Protein AF-A0A4Q3WA77-F1 (afdb_monomer)

Secondary structure (DSSP, 8-state):
-HHHHHHHHHHHHHHHHS---------HHHHHTT-S-TTSHHHHTTS-HHHHHHHHHHHHH-HHHHHHHHHHHHHHHHHHHHHHHHHHHHHHHHHHHHHHHHHHHHHHHHHHT-

Mean predicted aligned error: 8.1 Å

Radius of gyration: 23.55 Å; Cα contacts (8 Å, |Δi|>4): 69; chains: 1; bounding box: 51×20×65 Å

Sequence (114 aa):
LLLIVCVVTMVCSILATRPALPPGLFTQQEIDEKKVNLLFFGNFYRMSYDEYNKGMKEMMNDRDFLYGSLTRDVYSQGVVLGRKYRLLRLGYNVFMYGIVVSVLAFMIAAIFFK

Foldseek 3Di:
DLVVLVVVLVVLLCVLPPDDQDPQDDDVVCLVVLNDQLVDCSPPVPPDPVVSVVSVVVCVVPPVSVVVSVVVRVVVVVVSVVVSVVSNVVSVVSNVVVVVVVVVVVVVCVVVVD

Solvent-accessible surface area (backbone atoms only — not comparable to full-atom values): 6378 Å² total; per-residue (Å²): 104,52,69,58,32,53,52,54,27,49,52,32,46,52,65,39,65,57,80,85,76,68,87,45,78,81,55,73,69,43,49,76,68,68,74,55,47,80,86,36,64,57,60,43,79,78,56,55,69,69,61,49,53,51,52,48,54,54,34,70,73,33,64,69,58,39,55,52,36,51,52,52,43,55,51,53,52,50,56,56,48,53,53,32,52,54,38,41,51,50,22,51,51,51,36,56,54,34,49,54,52,32,53,52,52,50,53,52,48,59,64,71,74,98

pLDDT: mean 81.62, std 11.83, range [51.34, 94.75]

Structure (mmCIF, N/CA/C/O backbone):
data_AF-A0A4Q3WA77-F1
#
_entry.id   AF-A0A4Q3WA77-F1
#
loop_
_atom_site.group_PDB
_atom_site.id
_atom_site.type_symbol
_atom_site.label_atom_id
_atom_site.label_alt_id
_atom_site.label_comp_id
_atom_site.label_asym_id
_atom_site.label_entity_id
_atom_site.label_seq_id
_atom_site.pdbx_PDB_ins_code
_atom_site.Cartn_x
_atom_site.Cartn_y
_atom_site.Cartn_z
_atom_site.occupancy
_atom_site.B_iso_or_equiv
_atom_site.auth_seq_id
_atom_site.auth_comp_id
_atom_site.auth_asym_id
_atom_site.auth_atom_id
_atom_site.pdbx_PDB_model_num
ATOM 1 N N . LEU A 1 1 ? 18.458 -4.914 -22.121 1.00 80.94 1 LEU A N 1
ATOM 2 C CA . LEU A 1 1 ? 17.076 -4.381 -22.214 1.00 80.94 1 LEU A CA 1
ATOM 3 C C . LEU A 1 1 ? 16.117 -5.177 -21.329 1.00 80.94 1 LEU A C 1
ATOM 5 O O . LEU A 1 1 ? 15.626 -4.620 -20.359 1.00 80.94 1 LEU A O 1
ATOM 9 N N . LEU A 1 2 ? 15.973 -6.488 -21.554 1.00 85.50 2 LEU A N 1
ATOM 10 C CA . LEU A 1 2 ? 15.087 -7.356 -20.763 1.00 85.50 2 LEU A CA 1
ATOM 11 C C . LEU A 1 2 ? 15.377 -7.343 -19.251 1.00 85.50 2 LEU A C 1
ATOM 13 O O . LEU A 1 2 ? 14.458 -7.170 -18.461 1.00 85.50 2 LEU A O 1
ATOM 17 N N . LEU A 1 3 ? 16.648 -7.436 -18.838 1.00 88.31 3 LEU A N 1
ATOM 18 C CA . LEU A 1 3 ? 17.011 -7.375 -17.412 1.00 88.31 3 LEU A CA 1
ATOM 19 C C . LEU A 1 3 ? 16.571 -6.064 -16.740 1.00 88.31 3 LEU A C 1
ATOM 21 O O . LEU A 1 3 ? 16.087 -6.090 -15.614 1.00 88.31 3 LEU A O 1
ATOM 25 N N . ILE A 1 4 ? 16.683 -4.931 -17.441 1.00 88.56 4 ILE A N 1
ATOM 26 C CA . ILE A 1 4 ? 16.261 -3.620 -16.922 1.00 88.56 4 ILE A CA 1
ATOM 27 C C . ILE A 1 4 ? 14.741 -3.603 -16.731 1.00 88.56 4 ILE A C 1
ATOM 29 O O . ILE A 1 4 ? 14.265 -3.191 -15.677 1.00 88.56 4 ILE A O 1
ATOM 33 N N . VAL A 1 5 ? 13.986 -4.108 -17.713 1.00 87.31 5 VAL A N 1
ATOM 34 C CA . VAL A 1 5 ? 12.522 -4.236 -17.625 1.00 87.31 5 VAL A CA 1
ATOM 35 C C . VAL A 1 5 ? 12.129 -5.087 -16.418 1.00 87.31 5 VAL A C 1
ATOM 37 O O . VAL A 1 5 ? 11.309 -4.653 -15.614 1.00 87.31 5 VAL A O 1
ATOM 40 N N . CYS A 1 6 ? 12.760 -6.249 -16.234 1.00 89.38 6 CYS A N 1
ATOM 41 C CA . CYS A 1 6 ? 12.483 -7.129 -15.100 1.00 89.38 6 CYS A CA 1
ATOM 42 C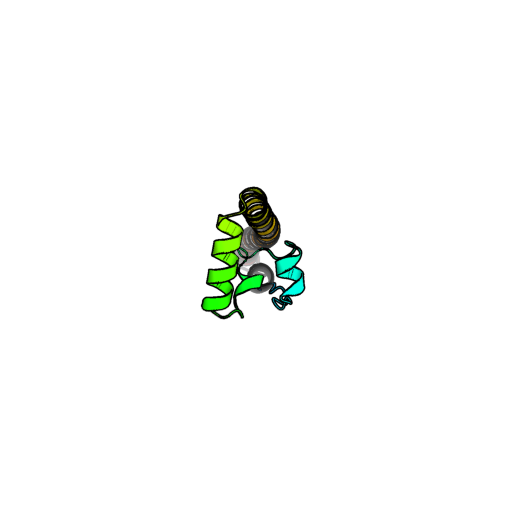 C . CYS A 1 6 ? 12.756 -6.452 -13.749 1.00 89.38 6 CYS A C 1
ATOM 44 O O . CYS A 1 6 ? 11.935 -6.567 -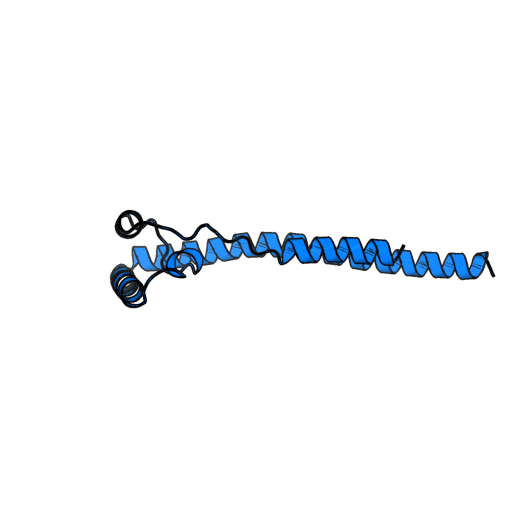12.841 1.00 89.38 6 CYS A O 1
ATOM 46 N N . VAL A 1 7 ? 13.868 -5.719 -13.614 1.00 90.88 7 VAL A N 1
ATOM 47 C CA . VAL A 1 7 ? 14.200 -4.994 -12.374 1.00 90.88 7 VAL A CA 1
ATOM 48 C C . VAL A 1 7 ? 13.163 -3.909 -12.081 1.00 90.88 7 VAL A C 1
ATOM 50 O O . VAL A 1 7 ? 12.664 -3.835 -10.960 1.00 90.88 7 VAL A O 1
ATOM 53 N N . VAL A 1 8 ? 12.776 -3.107 -13.077 1.00 87.50 8 VAL A N 1
ATOM 54 C CA . VAL A 1 8 ? 11.762 -2.055 -12.893 1.00 87.50 8 VAL A CA 1
ATOM 55 C C . VAL A 1 8 ? 10.409 -2.659 -12.504 1.00 87.50 8 VAL A C 1
ATOM 57 O O . VAL A 1 8 ? 9.779 -2.200 -11.550 1.00 87.50 8 VAL A O 1
ATOM 60 N N . THR A 1 9 ? 9.977 -3.727 -13.179 1.00 88.69 9 THR A N 1
ATOM 61 C CA . THR A 1 9 ? 8.741 -4.443 -12.836 1.00 88.69 9 THR A CA 1
ATOM 62 C C . THR A 1 9 ? 8.790 -5.007 -11.417 1.00 88.69 9 THR A C 1
ATOM 64 O O . THR A 1 9 ? 7.815 -4.876 -10.674 1.00 88.69 9 THR A O 1
ATOM 67 N N . MET A 1 10 ? 9.921 -5.588 -11.011 1.00 89.38 10 MET A N 1
ATOM 68 C CA . MET A 1 10 ? 10.105 -6.124 -9.663 1.00 89.38 10 MET A CA 1
ATOM 69 C C . MET A 1 10 ? 9.997 -5.020 -8.604 1.00 89.38 10 MET A C 1
ATOM 71 O O . MET A 1 10 ? 9.290 -5.201 -7.615 1.00 89.38 10 MET A O 1
ATOM 75 N N . VAL A 1 11 ? 10.600 -3.849 -8.836 1.00 87.19 11 VAL A N 1
ATOM 76 C CA . VAL A 1 11 ? 10.473 -2.685 -7.941 1.00 87.19 11 VAL A CA 1
ATOM 77 C C . VAL A 1 11 ? 9.014 -2.234 -7.824 1.00 87.19 11 VAL A C 1
ATOM 79 O O . VAL A 1 11 ? 8.523 -2.051 -6.709 1.00 87.19 11 VAL A O 1
ATOM 82 N N . CYS A 1 12 ? 8.282 -2.112 -8.938 1.00 81.88 12 CYS A N 1
ATOM 83 C CA . CYS A 1 12 ? 6.852 -1.784 -8.904 1.00 81.88 12 CYS A CA 1
ATOM 84 C C . CYS A 1 12 ? 6.037 -2.824 -8.118 1.00 81.88 12 CYS A C 1
ATOM 86 O O . CYS A 1 12 ? 5.155 -2.450 -7.344 1.00 81.88 12 CYS A O 1
ATOM 88 N N . SER A 1 13 ? 6.351 -4.112 -8.278 1.00 85.12 13 SER A N 1
ATOM 89 C CA . SER A 1 13 ? 5.687 -5.196 -7.551 1.00 85.12 13 SER A CA 1
ATOM 90 C C . SER A 1 13 ? 5.963 -5.125 -6.048 1.00 85.12 13 SER A C 1
ATOM 92 O O . SER A 1 13 ? 5.028 -5.219 -5.259 1.00 85.12 13 SER A O 1
ATOM 94 N N . ILE A 1 14 ? 7.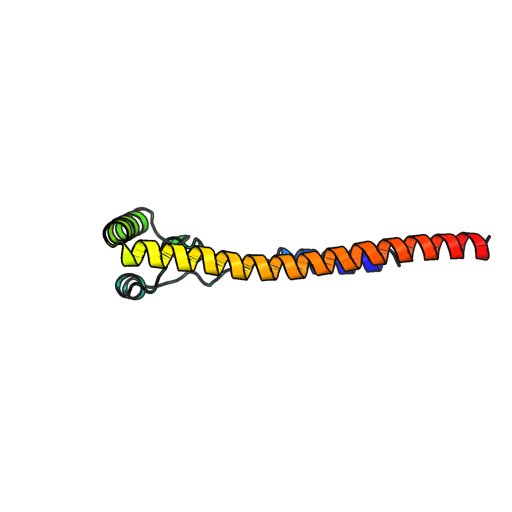216 -4.892 -5.641 1.00 86.62 14 ILE A N 1
ATOM 95 C CA . ILE A 1 14 ? 7.605 -4.733 -4.229 1.00 86.62 14 ILE A CA 1
ATOM 96 C C . ILE A 1 14 ? 6.891 -3.531 -3.601 1.00 86.62 14 ILE A C 1
ATOM 98 O O . ILE A 1 14 ? 6.389 -3.615 -2.482 1.00 86.62 14 ILE A O 1
ATOM 102 N N . LEU A 1 15 ? 6.797 -2.408 -4.316 1.00 82.12 15 LEU A N 1
ATOM 103 C CA . LEU A 1 15 ? 6.078 -1.226 -3.833 1.00 82.12 15 LEU A CA 1
ATOM 104 C C . LEU A 1 15 ? 4.568 -1.472 -3.696 1.00 82.12 15 LEU A C 1
ATOM 106 O O . LEU A 1 15 ? 3.950 -0.929 -2.783 1.00 82.12 15 LEU A O 1
ATOM 110 N N . ALA A 1 16 ? 3.976 -2.286 -4.574 1.00 79.00 16 ALA A N 1
ATOM 111 C CA . ALA A 1 16 ? 2.561 -2.648 -4.505 1.00 79.00 16 ALA A CA 1
ATOM 112 C C . ALA A 1 16 ? 2.250 -3.624 -3.353 1.00 79.00 16 ALA A C 1
ATOM 114 O O . ALA A 1 16 ? 1.160 -3.558 -2.777 1.00 79.00 16 ALA A O 1
ATOM 115 N N . THR A 1 17 ? 3.189 -4.512 -3.007 1.00 83.62 17 THR A N 1
ATOM 116 C CA . THR A 1 17 ? 3.021 -5.500 -1.929 1.00 83.62 17 THR A CA 1
ATOM 117 C C . THR A 1 17 ? 3.480 -5.004 -0.561 1.00 83.62 17 THR A C 1
ATOM 119 O O . THR A 1 17 ? 3.044 -5.571 0.442 1.00 83.62 17 THR A O 1
ATOM 122 N N . ARG A 1 18 ? 4.303 -3.944 -0.483 1.00 80.50 18 ARG A N 1
ATOM 123 C CA . ARG A 1 18 ? 4.784 -3.389 0.792 1.00 80.50 18 ARG A CA 1
ATOM 124 C C . ARG A 1 18 ? 3.595 -3.030 1.699 1.00 80.50 18 ARG A C 1
ATOM 126 O O . ARG A 1 18 ? 2.796 -2.156 1.345 1.00 80.50 18 ARG A O 1
ATOM 133 N N . PRO A 1 19 ? 3.460 -3.672 2.872 1.00 68.06 19 PRO A N 1
ATOM 134 C CA . PRO A 1 19 ? 2.348 -3.398 3.766 1.00 68.06 19 PRO A CA 1
ATOM 135 C C . PRO A 1 19 ? 2.507 -2.000 4.376 1.00 68.06 19 PRO A C 1
ATOM 137 O O . PRO A 1 19 ? 3.543 -1.675 4.954 1.00 68.06 19 PRO A O 1
ATOM 140 N N . ALA A 1 20 ? 1.475 -1.166 4.248 1.00 63.50 20 ALA A N 1
ATOM 141 C CA . ALA A 1 20 ? 1.340 0.051 5.040 1.00 63.50 20 ALA A CA 1
ATOM 142 C C . ALA A 1 20 ? 0.614 -0.329 6.334 1.00 63.50 20 ALA A C 1
ATOM 14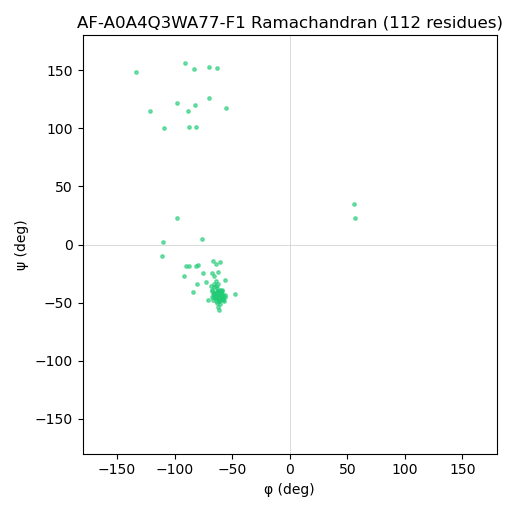4 O O . ALA A 1 20 ? -0.595 -0.551 6.318 1.00 63.50 20 ALA A O 1
ATOM 145 N N . LEU A 1 21 ? 1.368 -0.485 7.422 1.00 56.56 21 LEU A N 1
ATOM 146 C CA . LEU A 1 21 ? 0.824 -0.806 8.739 1.00 56.56 21 LEU A CA 1
ATOM 147 C C . LEU A 1 21 ? 0.466 0.506 9.455 1.00 56.56 21 LEU A C 1
ATOM 149 O O . LEU A 1 21 ? 1.373 1.295 9.728 1.00 56.56 21 LEU A O 1
ATOM 153 N N . PRO A 1 22 ? -0.817 0.781 9.745 1.00 59.78 22 PRO A N 1
ATOM 154 C CA . PRO A 1 22 ? -1.164 1.836 10.686 1.00 59.78 22 PRO A CA 1
ATOM 155 C C . PRO A 1 22 ? -0.610 1.494 12.085 1.00 59.78 22 PRO A C 1
ATOM 157 O O . PRO A 1 22 ? -0.450 0.316 12.407 1.00 59.78 22 PRO A O 1
ATOM 160 N N . PRO A 1 23 ? -0.299 2.502 12.921 1.00 52.19 23 PRO A N 1
ATOM 161 C CA . PRO A 1 23 ? 0.415 2.318 14.190 1.00 52.19 23 PRO A CA 1
ATOM 162 C C . PRO A 1 23 ? -0.335 1.447 15.210 1.00 52.19 23 PRO A C 1
ATOM 164 O O . PRO A 1 23 ? 0.308 0.825 16.054 1.00 52.19 23 PRO A O 1
ATOM 167 N N . GLY A 1 24 ? -1.665 1.345 15.095 1.00 51.34 24 GLY A N 1
ATOM 168 C CA . GLY A 1 24 ? -2.482 0.330 15.766 1.00 51.34 24 GLY A CA 1
ATOM 169 C C . GLY A 1 24 ? -2.335 0.265 17.286 1.00 51.34 24 GLY A C 1
ATOM 170 O O . GLY A 1 24 ? -2.371 -0.809 17.883 1.00 51.34 24 GLY A O 1
ATOM 171 N N . LEU A 1 25 ? -2.127 1.430 17.892 1.00 51.56 25 LEU A N 1
ATOM 172 C CA . LEU A 1 25 ? -2.174 1.673 19.325 1.00 51.56 25 LEU A CA 1
ATOM 173 C C . LEU A 1 25 ? -3.242 2.748 19.520 1.00 51.56 25 LEU A C 1
ATOM 175 O O . LEU A 1 25 ? -3.066 3.858 19.023 1.00 51.56 25 LEU A O 1
ATOM 179 N N . PHE A 1 26 ? -4.333 2.404 20.196 1.00 55.41 26 PHE A N 1
ATOM 180 C CA . PHE A 1 26 ? -5.393 3.338 20.573 1.00 55.41 26 PHE A CA 1
ATOM 181 C C . PHE A 1 26 ? -5.745 3.113 22.041 1.00 55.41 26 PHE A C 1
ATOM 183 O O . PHE A 1 26 ? -5.596 2.005 22.562 1.00 55.41 26 PHE A O 1
ATOM 190 N N . THR A 1 27 ? -6.156 4.176 22.721 1.00 57.94 27 THR A N 1
ATOM 191 C CA . THR A 1 27 ? -6.459 4.157 24.159 1.00 57.94 27 THR A CA 1
ATOM 192 C C . THR A 1 27 ? -7.939 3.845 24.410 1.00 57.94 27 THR A C 1
ATOM 194 O O . THR A 1 27 ? -8.783 4.086 23.551 1.00 57.94 27 THR A O 1
ATOM 197 N N . GLN A 1 28 ? -8.283 3.325 25.597 1.00 54.59 28 GLN A N 1
ATOM 198 C CA . GLN A 1 28 ? -9.675 3.011 25.978 1.00 54.59 28 GLN A CA 1
ATOM 199 C C . GLN A 1 28 ? -10.623 4.221 25.867 1.00 54.59 28 GLN A C 1
ATOM 201 O O . GLN A 1 28 ? -11.768 4.053 25.466 1.00 54.59 28 GLN A O 1
ATOM 206 N N . GLN A 1 29 ? -10.125 5.445 26.074 1.00 55.62 29 GLN A N 1
ATOM 207 C CA . GLN A 1 29 ? -10.901 6.674 25.857 1.00 55.62 29 GLN A CA 1
ATOM 208 C C . GLN A 1 29 ? -11.343 6.864 24.396 1.00 55.62 29 GLN A C 1
ATOM 210 O O . GLN A 1 29 ? -12.439 7.350 24.143 1.00 55.62 29 GLN A O 1
ATOM 215 N N . GLU A 1 30 ? -10.540 6.449 23.414 1.00 56.41 30 GLU A N 1
ATOM 216 C CA . GLU A 1 30 ? -10.895 6.574 21.991 1.00 56.41 30 GLU A CA 1
ATOM 217 C C . GLU A 1 30 ? -11.937 5.524 21.560 1.00 56.41 30 GLU A C 1
ATOM 219 O O . GLU A 1 30 ? -12.691 5.743 20.602 1.00 56.41 30 GLU A O 1
ATOM 224 N N . ILE A 1 31 ? -11.994 4.395 22.280 1.00 58.66 31 ILE A N 1
ATOM 225 C CA . ILE A 1 31 ? -13.032 3.364 22.138 1.00 58.66 31 ILE A CA 1
ATOM 226 C C . ILE A 1 31 ? -14.357 3.894 22.697 1.00 58.66 31 ILE A C 1
ATOM 228 O O . ILE A 1 31 ? -15.364 3.854 21.989 1.00 58.66 31 ILE A O 1
ATOM 232 N N . ASP A 1 32 ? -14.334 4.475 23.899 1.00 56.16 32 ASP A N 1
ATOM 233 C CA . ASP A 1 32 ? -15.513 5.058 24.555 1.00 56.16 32 ASP A CA 1
ATOM 234 C C . ASP A 1 32 ? -16.079 6.261 23.770 1.00 56.16 32 ASP A C 1
ATOM 236 O O . ASP A 1 32 ? -17.291 6.470 23.707 1.00 56.16 32 ASP A O 1
ATOM 240 N N . GLU A 1 33 ? -15.224 7.017 23.072 1.00 61.59 33 GLU A N 1
ATOM 241 C CA . GLU A 1 33 ? -15.630 8.096 22.159 1.00 61.59 33 GLU A CA 1
ATOM 242 C C . GLU A 1 33 ? -16.185 7.606 20.802 1.00 61.59 33 GLU A C 1
ATOM 244 O O . GLU A 1 33 ? -16.467 8.421 19.917 1.00 61.59 33 GLU A O 1
ATOM 249 N N . LYS A 1 34 ? -16.339 6.287 20.592 1.00 60.97 34 LYS A N 1
ATOM 250 C CA . LYS A 1 34 ? -16.791 5.670 19.324 1.00 60.97 34 LYS A CA 1
ATOM 251 C C . LYS A 1 34 ? -15.932 6.046 18.106 1.00 60.97 34 LYS A C 1
ATOM 253 O O . LYS A 1 34 ? -16.391 5.993 16.958 1.00 60.97 34 LYS A O 1
ATOM 258 N N . LYS A 1 35 ? -14.677 6.444 18.329 1.00 59.25 35 LYS A N 1
ATOM 259 C CA . LYS A 1 35 ? -13.738 6.822 17.260 1.00 59.25 35 LYS A CA 1
ATOM 260 C C . LYS A 1 35 ? -12.969 5.625 16.707 1.00 59.25 35 LYS A C 1
ATOM 262 O O . LYS A 1 35 ? -12.465 5.698 15.586 1.00 59.25 35 LYS A O 1
ATOM 267 N N . VAL A 1 36 ? -12.916 4.517 17.447 1.00 63.47 36 VAL A N 1
ATOM 268 C CA . VAL A 1 36 ? -12.151 3.321 17.075 1.00 63.47 36 VAL A CA 1
ATOM 269 C C . VAL A 1 36 ? -13.053 2.279 16.412 1.00 63.47 36 VAL A C 1
ATOM 271 O O . VAL A 1 36 ? -14.030 1.804 16.983 1.00 63.47 36 VAL A O 1
ATOM 274 N N . ASN A 1 37 ? -12.709 1.899 15.182 1.00 70.62 37 ASN A N 1
ATOM 275 C CA . ASN A 1 37 ? -13.385 0.829 14.453 1.00 70.62 37 ASN A CA 1
ATOM 276 C C . ASN A 1 37 ? -12.839 -0.539 14.902 1.00 70.62 37 ASN A C 1
ATOM 278 O O . ASN A 1 37 ? -11.768 -0.941 14.445 1.00 70.62 37 ASN A O 1
ATOM 282 N N . LEU A 1 38 ? -13.571 -1.254 15.762 1.00 77.38 38 LEU A N 1
ATOM 283 C CA . LEU A 1 38 ? -13.187 -2.595 16.239 1.00 77.38 38 LEU A CA 1
ATOM 284 C C . LEU A 1 38 ? -13.194 -3.667 15.134 1.00 77.38 38 LEU A C 1
ATOM 286 O O . LEU A 1 38 ? -12.633 -4.740 15.325 1.00 77.38 38 LEU A O 1
ATOM 290 N N . LEU A 1 39 ? -13.792 -3.398 13.971 1.00 82.19 39 LEU A N 1
ATOM 291 C CA . LEU A 1 39 ? -13.776 -4.327 12.835 1.00 82.19 39 LEU A CA 1
ATOM 292 C C . LEU A 1 39 ? -12.475 -4.236 12.029 1.00 82.19 39 LEU A C 1
ATOM 294 O O . LEU A 1 39 ? -12.128 -5.166 11.303 1.00 82.19 39 LEU A O 1
ATOM 298 N N . PHE A 1 40 ? -11.721 -3.146 12.182 1.00 79.06 40 PHE A N 1
ATOM 299 C CA . PHE A 1 40 ? -10.473 -2.959 11.459 1.00 79.06 40 PHE A CA 1
ATOM 300 C C . PHE A 1 40 ? -9.321 -3.686 12.158 1.00 79.06 40 PHE A C 1
ATOM 302 O O . PHE A 1 40 ? -8.945 -3.346 13.279 1.00 79.06 40 PHE A O 1
ATOM 309 N N . PHE A 1 41 ? -8.694 -4.632 11.453 1.00 75.25 41 PHE A N 1
ATOM 310 C CA . PHE A 1 41 ? -7.572 -5.443 11.952 1.00 75.25 41 PHE A CA 1
ATOM 311 C C . PHE A 1 41 ? -6.464 -4.631 12.631 1.00 75.25 41 PHE A C 1
ATOM 313 O O . PHE A 1 41 ? -5.976 -5.007 13.696 1.00 75.25 41 PHE A O 1
ATOM 320 N N . GLY A 1 42 ? -6.089 -3.486 12.053 1.00 70.81 42 GLY A N 1
ATOM 321 C CA . GLY A 1 42 ? -5.035 -2.642 12.615 1.00 70.81 42 GLY A CA 1
ATOM 322 C C . GLY A 1 42 ? -5.371 -2.048 13.985 1.00 70.81 42 GLY A C 1
ATOM 323 O O . GLY A 1 42 ? -4.451 -1.630 14.676 1.00 70.81 42 GLY A O 1
ATOM 324 N N . ASN A 1 43 ? -6.641 -2.039 14.395 1.00 70.62 43 ASN A N 1
ATOM 325 C CA . ASN A 1 43 ? -7.074 -1.491 15.679 1.00 70.62 43 ASN A CA 1
ATOM 326 C C . ASN A 1 43 ? -7.108 -2.547 16.791 1.00 70.62 43 ASN A C 1
ATOM 328 O O . ASN A 1 43 ? -6.920 -2.189 17.947 1.00 70.62 43 ASN A O 1
ATOM 332 N N . PHE A 1 44 ? -7.306 -3.829 16.461 1.00 78.81 44 PHE A N 1
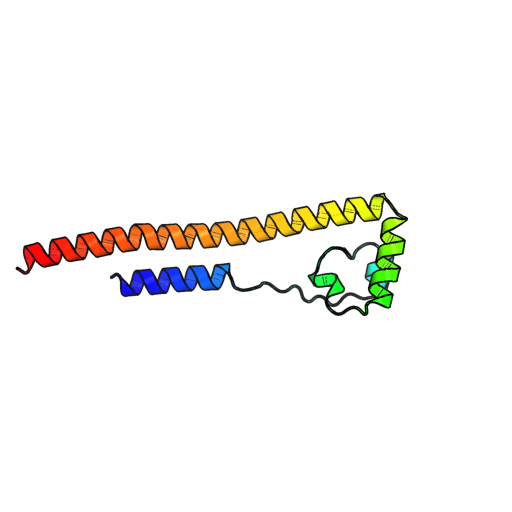ATOM 333 C CA . PHE A 1 44 ? -7.443 -4.890 17.467 1.00 78.81 44 PHE A CA 1
ATOM 334 C C . PHE A 1 44 ? -6.280 -5.889 17.520 1.00 78.81 44 PHE A C 1
ATOM 336 O O . PHE A 1 44 ? -6.221 -6.675 18.459 1.00 78.81 44 PHE A O 1
ATOM 343 N N . TYR A 1 45 ? -5.329 -5.882 16.573 1.00 79.62 45 TYR A N 1
ATOM 344 C CA . TYR A 1 45 ? -4.277 -6.919 16.507 1.00 79.62 45 TYR A CA 1
ATOM 345 C C . TYR A 1 45 ? -3.360 -7.016 17.744 1.00 79.62 45 TYR A C 1
ATOM 347 O O . TYR A 1 45 ? -2.630 -7.996 17.883 1.00 79.62 45 TYR A O 1
ATOM 355 N N . ARG A 1 46 ? -3.368 -6.004 18.623 1.00 76.56 46 ARG A N 1
ATOM 356 C CA . ARG A 1 46 ? -2.635 -5.976 19.903 1.00 76.56 46 ARG A CA 1
ATOM 357 C C . ARG A 1 46 ? -3.534 -6.064 21.142 1.00 76.56 46 ARG A C 1
ATOM 359 O O . ARG A 1 46 ? -3.014 -5.977 22.248 1.00 76.56 46 ARG A O 1
ATOM 366 N N . MET A 1 47 ? -4.849 -6.201 20.977 1.00 81.69 47 MET A N 1
ATOM 367 C CA . MET A 1 47 ? -5.796 -6.273 22.094 1.00 81.69 47 MET A CA 1
ATOM 368 C C . MET A 1 47 ? -5.892 -7.694 22.653 1.00 81.69 47 MET A C 1
ATOM 370 O O . MET A 1 47 ? -5.728 -8.673 21.922 1.00 81.69 47 MET A O 1
ATOM 374 N N . SER A 1 48 ? -6.202 -7.813 23.946 1.00 88.00 48 SER A N 1
ATOM 375 C CA . SER A 1 48 ? -6.579 -9.104 24.523 1.00 88.00 48 SER A CA 1
ATOM 376 C C . SER A 1 48 ? -7.959 -9.5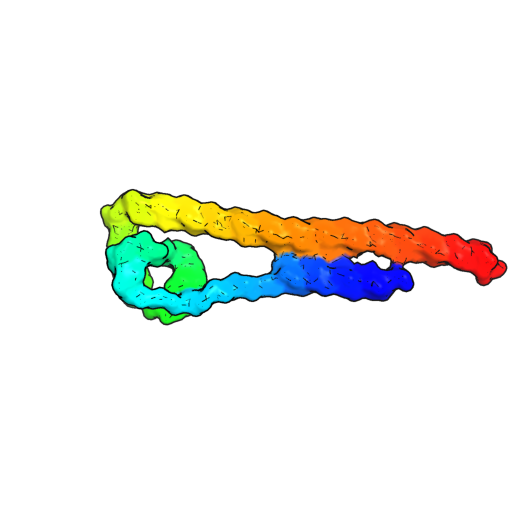43 24.015 1.00 88.00 48 SER A C 1
ATOM 378 O O . SER A 1 48 ? -8.811 -8.718 23.672 1.00 88.00 48 SER A O 1
ATOM 380 N N . TYR A 1 49 ? -8.201 -10.856 23.971 1.00 88.44 49 TYR A N 1
ATOM 381 C CA . TYR A 1 49 ? -9.489 -11.393 23.522 1.00 88.44 49 TYR A CA 1
ATOM 382 C C . TYR A 1 49 ? -10.657 -10.913 24.394 1.00 88.44 49 TYR A C 1
ATOM 384 O O . TYR A 1 49 ? -11.719 -10.594 23.864 1.00 88.44 49 TYR A O 1
ATOM 392 N N . ASP A 1 50 ? -10.464 -10.825 25.713 1.00 90.25 50 ASP A N 1
ATOM 393 C CA . ASP A 1 50 ? -11.520 -10.412 26.640 1.00 90.25 50 ASP A CA 1
ATOM 394 C C . ASP A 1 50 ? -11.933 -8.950 26.426 1.00 90.25 50 ASP A C 1
ATOM 396 O O . ASP A 1 50 ? -13.129 -8.646 26.373 1.00 90.25 50 ASP A O 1
ATOM 400 N N . GLU A 1 51 ? -10.965 -8.052 26.220 1.00 84.69 51 GLU A N 1
ATOM 401 C CA . GLU A 1 51 ? -11.232 -6.648 25.883 1.00 84.69 51 GLU A CA 1
ATOM 402 C C . GLU A 1 51 ? -11.926 -6.519 24.526 1.00 84.69 51 GLU A C 1
ATOM 404 O O . GLU A 1 51 ? -12.914 -5.793 24.398 1.00 84.69 51 GLU A O 1
ATOM 409 N N . TYR A 1 52 ? -11.453 -7.267 23.526 1.00 85.81 52 TYR A N 1
ATOM 410 C CA . TYR A 1 52 ? -12.051 -7.277 22.195 1.00 85.81 52 TYR A CA 1
ATOM 411 C C . TYR A 1 52 ? -13.502 -7.774 22.223 1.00 85.81 52 TYR A C 1
ATOM 413 O O . TYR A 1 52 ? -14.398 -7.127 21.684 1.00 85.81 52 TYR A O 1
ATOM 421 N N . ASN A 1 53 ? -13.759 -8.895 22.900 1.00 88.75 53 ASN A N 1
ATOM 422 C CA . ASN A 1 53 ? -15.088 -9.491 23.017 1.00 88.75 53 ASN A CA 1
ATOM 423 C C . ASN A 1 53 ? -16.065 -8.558 23.747 1.00 88.75 53 ASN A C 1
ATOM 425 O O . ASN A 1 53 ? -17.222 -8.433 23.344 1.00 88.75 53 ASN A O 1
ATOM 429 N N . LYS A 1 54 ? -15.606 -7.866 24.799 1.00 88.44 54 LYS A N 1
ATOM 430 C CA . LYS A 1 54 ? -16.425 -6.883 25.518 1.00 88.44 54 LYS A CA 1
ATOM 431 C C . LYS A 1 54 ? -16.811 -5.708 24.613 1.00 88.44 54 LYS A C 1
ATOM 433 O O . LYS A 1 54 ? -18.002 -5.424 24.492 1.00 88.44 54 LYS A O 1
ATOM 438 N N . GLY A 1 55 ? -15.841 -5.097 23.929 1.00 84.69 55 GLY A N 1
ATOM 439 C CA . GLY A 1 55 ? -16.100 -3.989 23.002 1.00 84.69 55 GLY A CA 1
ATOM 440 C C . GLY A 1 55 ? -16.979 -4.397 21.814 1.00 84.69 55 GLY A C 1
ATOM 441 O O . GLY A 1 55 ? -17.872 -3.654 21.413 1.00 84.69 55 GLY A O 1
ATOM 442 N N . MET A 1 56 ? -16.797 -5.611 21.286 1.00 88.44 56 MET A N 1
ATOM 443 C CA . MET A 1 56 ? -17.639 -6.140 20.209 1.00 88.44 56 MET A CA 1
ATOM 444 C C . MET A 1 56 ? -19.086 -6.353 20.648 1.00 88.44 56 MET A C 1
ATOM 446 O O . MET A 1 56 ? -19.999 -6.002 19.906 1.00 88.44 56 MET A O 1
ATOM 450 N N . LYS A 1 57 ? -19.324 -6.882 21.854 1.00 89.75 57 LYS A N 1
ATOM 451 C CA . LYS A 1 57 ? -20.687 -7.021 22.392 1.00 89.75 57 LYS A CA 1
ATOM 452 C C . LYS A 1 57 ? -21.368 -5.668 22.579 1.00 89.75 57 LYS A C 1
ATOM 454 O O . LYS A 1 57 ? -22.552 -5.544 22.284 1.00 89.75 57 LYS A O 1
ATOM 459 N N . GLU A 1 58 ? -20.631 -4.665 23.043 1.00 87.00 58 GLU A N 1
ATOM 460 C CA . GLU A 1 58 ? -21.139 -3.299 23.178 1.00 87.00 58 GLU A CA 1
ATOM 461 C C . GLU A 1 58 ? -21.486 -2.688 21.814 1.00 87.00 58 GLU A C 1
ATOM 463 O O . GLU A 1 58 ? -22.598 -2.197 21.629 1.00 87.00 58 GLU A O 1
ATOM 468 N N . MET A 1 59 ? -20.606 -2.843 20.819 1.00 86.12 59 MET A N 1
ATOM 469 C CA . MET A 1 59 ? -20.876 -2.439 19.436 1.00 86.12 59 MET A CA 1
ATOM 470 C C . MET A 1 59 ? -22.094 -3.153 18.844 1.00 86.12 59 MET A C 1
ATOM 472 O O . MET A 1 59 ? -22.892 -2.526 18.162 1.00 86.12 59 MET A O 1
ATOM 476 N N . MET A 1 60 ? -22.274 -4.448 19.103 1.00 88.81 60 MET A N 1
ATOM 477 C CA . MET A 1 60 ? -23.427 -5.202 18.597 1.00 88.81 60 MET A CA 1
ATOM 478 C C . MET A 1 60 ? -24.764 -4.732 19.186 1.00 88.81 60 MET A C 1
ATOM 480 O O . MET A 1 60 ? -25.795 -4.876 18.527 1.00 88.81 60 MET A O 1
ATOM 484 N N . ASN A 1 61 ? -24.754 -4.172 20.398 1.00 91.19 61 ASN A N 1
ATOM 485 C CA . ASN A 1 61 ? -25.947 -3.616 21.036 1.00 91.19 61 ASN A CA 1
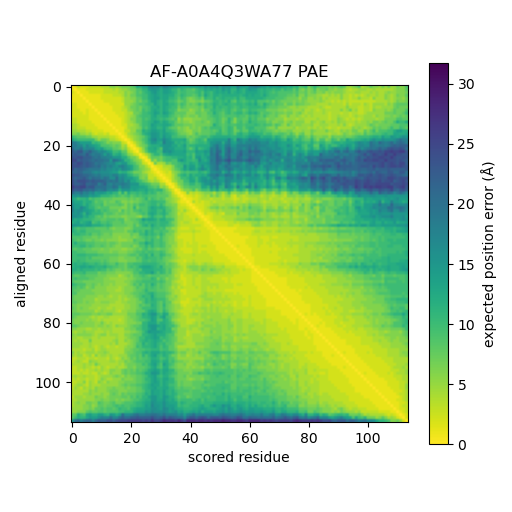ATOM 486 C C . ASN A 1 61 ? -26.300 -2.207 20.521 1.00 91.19 61 ASN A C 1
ATOM 488 O O . ASN A 1 61 ? -27.445 -1.781 20.669 1.00 91.19 61 ASN A O 1
ATOM 492 N N . ASP A 1 62 ? -25.361 -1.507 19.878 1.00 88.69 62 ASP A N 1
ATOM 493 C CA . ASP A 1 62 ? -25.558 -0.190 19.264 1.00 88.69 62 ASP A CA 1
ATOM 494 C C . ASP A 1 62 ? -25.530 -0.299 17.728 1.00 88.69 62 ASP A C 1
ATOM 496 O O . ASP A 1 62 ? -24.476 -0.358 17.088 1.00 88.69 62 ASP A O 1
ATOM 500 N N . ARG A 1 63 ? -26.718 -0.312 17.111 1.00 88.00 63 ARG A N 1
ATOM 501 C CA . ARG A 1 63 ? -26.854 -0.480 15.655 1.00 88.00 63 ARG A CA 1
ATOM 502 C C . ARG A 1 63 ? -26.151 0.616 14.856 1.00 88.00 63 ARG A C 1
ATOM 504 O O . ARG A 1 63 ? -25.534 0.301 13.839 1.00 88.00 63 ARG A O 1
ATOM 511 N N . ASP A 1 64 ? -26.234 1.870 15.291 1.00 87.56 64 ASP A N 1
ATOM 512 C CA . ASP A 1 64 ? -25.621 2.990 14.573 1.00 87.56 64 ASP A CA 1
ATOM 513 C C . ASP A 1 64 ? -24.096 2.883 14.619 1.00 87.56 64 ASP A C 1
ATOM 515 O O . ASP A 1 64 ? -23.416 3.087 13.606 1.00 87.56 64 ASP A O 1
ATOM 519 N N . PHE A 1 65 ? -23.549 2.478 15.769 1.00 84.56 65 PHE A N 1
ATOM 520 C CA . PHE A 1 65 ? -22.118 2.239 15.904 1.00 84.56 65 PHE A CA 1
ATOM 521 C C . PHE A 1 65 ? -21.645 1.046 15.060 1.00 84.56 65 PHE A C 1
ATOM 523 O O . PHE A 1 65 ? -20.624 1.152 14.371 1.00 84.56 65 PHE A O 1
ATOM 530 N N . LEU A 1 66 ? -22.398 -0.058 15.042 1.00 87.94 66 LEU A N 1
ATOM 531 C CA . LEU A 1 66 ? -22.084 -1.241 14.238 1.00 87.94 66 LEU A CA 1
ATOM 532 C C . LEU A 1 66 ? -22.084 -0.937 12.733 1.00 87.94 66 LEU A C 1
ATOM 534 O O . LEU A 1 66 ? -21.093 -1.194 12.045 1.00 87.94 66 LEU A O 1
ATOM 538 N N . TYR A 1 67 ? -23.175 -0.371 12.207 1.00 88.88 67 TYR A N 1
ATOM 539 C CA . TYR A 1 67 ? -23.291 -0.078 10.774 1.00 88.88 67 TYR A CA 1
ATOM 540 C C . TYR A 1 67 ? -22.335 1.035 10.329 1.00 88.88 67 TYR A C 1
ATOM 542 O O . TYR A 1 67 ? -21.757 0.954 9.239 1.00 88.88 67 TYR A O 1
ATOM 550 N N . GLY A 1 68 ? -22.103 2.042 11.176 1.00 86.19 68 GLY A N 1
ATOM 551 C CA . GLY A 1 68 ? -21.094 3.071 10.929 1.00 86.19 68 GLY A CA 1
ATOM 552 C C . GLY A 1 68 ? -19.679 2.490 10.850 1.00 86.19 68 GLY A C 1
ATOM 553 O O . GLY A 1 68 ? -18.912 2.847 9.952 1.00 86.19 68 GLY A O 1
ATOM 554 N N . SER A 1 69 ? -19.349 1.550 11.740 1.00 85.38 69 SER A N 1
ATOM 555 C CA . SER A 1 69 ? -18.057 0.852 11.751 1.00 85.38 69 SER A CA 1
ATOM 556 C C . SER A 1 69 ? -17.871 -0.028 10.515 1.00 85.38 69 SER A C 1
ATOM 558 O O . SER A 1 69 ? -16.838 0.075 9.857 1.00 85.38 69 SER A O 1
ATOM 560 N N . LEU A 1 70 ? -18.893 -0.799 10.119 1.00 89.25 70 LEU A N 1
ATOM 561 C CA . LEU A 1 70 ? -18.881 -1.591 8.879 1.00 89.25 70 LEU A CA 1
ATOM 562 C C . LEU A 1 70 ? -18.652 -0.715 7.643 1.00 89.25 70 LEU A C 1
ATOM 564 O O . LEU A 1 70 ? -17.814 -1.026 6.798 1.00 89.25 70 LEU A O 1
ATOM 568 N N . THR A 1 71 ? -19.370 0.405 7.550 1.00 87.12 71 THR A N 1
ATOM 569 C CA . THR A 1 71 ? -19.256 1.332 6.417 1.00 87.12 71 THR A CA 1
ATOM 570 C C . THR A 1 71 ? -17.851 1.921 6.322 1.00 87.12 71 THR A C 1
ATOM 572 O O . THR A 1 71 ? -17.253 1.937 5.244 1.00 87.12 71 THR A O 1
ATOM 575 N N . ARG A 1 72 ? -17.293 2.378 7.451 1.00 81.56 72 ARG A N 1
ATOM 576 C CA . ARG A 1 72 ? -15.919 2.897 7.510 1.00 81.56 72 ARG A CA 1
ATOM 577 C C . ARG A 1 72 ? -14.898 1.830 7.147 1.00 81.56 72 ARG A C 1
ATOM 579 O O . ARG A 1 72 ? -13.954 2.136 6.419 1.00 81.56 72 ARG A O 1
ATOM 586 N N . ASP A 1 73 ? -15.091 0.603 7.624 1.00 84.81 73 ASP A N 1
ATOM 587 C CA . ASP A 1 73 ? -14.198 -0.510 7.332 1.00 84.81 73 ASP A CA 1
ATOM 588 C C . ASP A 1 73 ? -14.156 -0.798 5.828 1.00 84.81 73 ASP A C 1
ATOM 590 O O . ASP A 1 73 ? -13.102 -0.650 5.207 1.00 84.81 73 ASP A O 1
ATOM 594 N N . VAL A 1 74 ? -15.313 -1.062 5.214 1.00 87.50 74 VAL A N 1
ATOM 595 C CA . VAL A 1 74 ? -15.435 -1.339 3.774 1.00 87.50 74 VAL A CA 1
ATOM 596 C C . VAL A 1 74 ? -14.885 -0.184 2.931 1.00 87.50 74 VAL A C 1
ATOM 598 O O . VAL A 1 74 ? -14.135 -0.416 1.980 1.00 87.50 74 VAL A O 1
ATOM 601 N N . TYR A 1 75 ? -15.187 1.066 3.294 1.00 85.12 75 TYR A N 1
ATOM 602 C CA . TYR A 1 75 ? -14.648 2.241 2.607 1.00 85.12 75 TYR A CA 1
ATOM 603 C C . TYR A 1 75 ? -13.116 2.301 2.688 1.00 85.12 75 TYR A C 1
ATOM 605 O O . TYR A 1 75 ? -12.439 2.466 1.670 1.00 85.12 75 TYR A O 1
ATOM 613 N N . SER A 1 76 ? -12.552 2.127 3.887 1.00 80.25 76 SER A N 1
ATOM 614 C CA . SER A 1 76 ? -11.103 2.168 4.102 1.00 80.25 76 SER A CA 1
ATOM 615 C C . SER A 1 76 ? -10.378 1.053 3.341 1.00 80.25 76 SER A C 1
ATOM 617 O O . SER A 1 76 ? -9.367 1.315 2.678 1.00 80.25 76 SER A O 1
ATOM 619 N N . GLN A 1 77 ? -10.936 -0.164 3.348 1.00 83.25 77 GLN A N 1
ATOM 620 C CA . GLN A 1 77 ? -10.436 -1.289 2.565 1.00 83.25 77 GLN A CA 1
ATOM 621 C C . GLN A 1 77 ? -10.456 -0.959 1.069 1.00 83.25 77 GLN A C 1
ATOM 623 O O . GLN A 1 77 ? -9.443 -1.141 0.391 1.00 83.25 77 GLN A O 1
ATOM 628 N N . GLY A 1 78 ? -11.561 -0.401 0.563 1.00 86.62 78 GLY A N 1
ATOM 629 C CA . GLY A 1 78 ? -11.706 0.009 -0.834 1.00 86.62 78 GLY A CA 1
ATOM 630 C C . GLY A 1 78 ? -10.655 1.032 -1.279 1.00 86.62 78 GLY A C 1
ATOM 631 O O . GLY A 1 78 ? -10.024 0.860 -2.325 1.00 86.62 78 GLY A O 1
ATOM 632 N N . VAL A 1 79 ? -10.395 2.060 -0.465 1.00 82.88 79 VAL A N 1
ATOM 633 C CA . VAL A 1 79 ? -9.383 3.094 -0.755 1.00 82.88 79 VAL A CA 1
ATOM 634 C C . VAL A 1 79 ? -7.973 2.497 -0.832 1.00 82.88 79 VAL A C 1
ATOM 636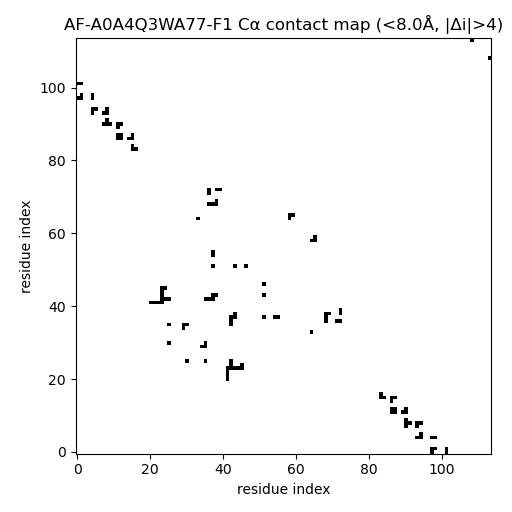 O O . VAL A 1 79 ? -7.223 2.772 -1.777 1.00 82.88 79 VAL A O 1
ATOM 639 N N . VAL A 1 80 ? -7.601 1.648 0.133 1.00 82.69 80 VAL A N 1
ATOM 640 C CA . VAL A 1 80 ? -6.285 0.987 0.152 1.00 82.69 80 VAL A CA 1
ATOM 641 C C . VAL A 1 80 ? -6.136 0.040 -1.039 1.00 82.69 80 VAL A C 1
ATOM 643 O O . VAL A 1 80 ? -5.083 0.021 -1.686 1.00 82.69 80 VAL A O 1
ATOM 646 N N . LEU A 1 81 ? -7.187 -0.717 -1.358 1.00 84.44 81 LEU A N 1
ATOM 647 C CA . LEU A 1 81 ? -7.199 -1.644 -2.482 1.00 84.44 81 LEU A CA 1
ATOM 648 C C . LEU A 1 81 ? -7.013 -0.897 -3.806 1.00 84.44 81 LEU A C 1
ATOM 650 O O . LEU A 1 81 ? -6.130 -1.251 -4.586 1.00 84.44 81 LEU A O 1
ATOM 654 N N . GLY A 1 82 ? -7.742 0.201 -4.023 1.00 85.88 82 GLY A N 1
ATOM 655 C CA . GLY A 1 82 ? -7.607 1.029 -5.223 1.00 85.88 82 GLY A CA 1
ATOM 656 C C . GLY A 1 82 ? -6.175 1.529 -5.448 1.00 85.88 82 GLY A C 1
ATOM 657 O O . GLY A 1 82 ? -5.643 1.435 -6.559 1.00 85.88 82 GLY A O 1
ATOM 658 N N . ARG A 1 83 ? -5.496 1.984 -4.384 1.00 83.69 83 ARG A N 1
ATOM 659 C CA . ARG A 1 83 ? -4.089 2.411 -4.463 1.00 83.69 83 ARG A CA 1
ATOM 660 C C . ARG A 1 83 ? -3.158 1.262 -4.864 1.00 83.69 83 ARG A C 1
ATOM 662 O O . ARG A 1 83 ? -2.319 1.449 -5.748 1.00 83.69 83 ARG A O 1
ATOM 669 N N . LYS A 1 84 ? -3.313 0.082 -4.252 1.00 83.69 84 LYS A N 1
ATOM 670 C CA . LYS A 1 84 ? -2.508 -1.113 -4.572 1.00 83.69 84 LYS A CA 1
ATOM 671 C C . LYS A 1 84 ? -2.723 -1.565 -6.018 1.00 83.69 84 LYS A C 1
ATOM 673 O O . LYS A 1 84 ? -1.755 -1.809 -6.733 1.00 83.69 84 LYS A O 1
ATOM 678 N N . TYR A 1 85 ? -3.974 -1.587 -6.480 1.00 87.69 85 TYR A N 1
ATOM 679 C CA . TYR A 1 85 ? -4.320 -1.967 -7.852 1.00 87.69 85 TYR A CA 1
ATOM 680 C C . TYR A 1 85 ? -3.742 -1.003 -8.891 1.00 87.69 85 TYR A C 1
ATOM 682 O O . TYR A 1 85 ? -3.316 -1.441 -9.959 1.00 87.69 85 TYR A O 1
ATOM 690 N N . ARG A 1 86 ? -3.671 0.300 -8.589 1.00 86.69 86 ARG A N 1
ATOM 691 C CA . ARG A 1 86 ? -3.048 1.283 -9.489 1.00 86.69 86 ARG A CA 1
ATOM 692 C C . ARG A 1 86 ? -1.549 1.030 -9.671 1.00 86.69 86 ARG A C 1
ATOM 694 O O . ARG A 1 86 ? -1.070 1.065 -10.802 1.00 86.69 86 ARG A O 1
ATOM 701 N N . LEU A 1 87 ? -0.825 0.754 -8.584 1.00 82.06 87 LEU A N 1
ATOM 702 C CA . LEU A 1 87 ? 0.605 0.420 -8.634 1.00 82.06 87 LEU A CA 1
ATOM 703 C C . LEU A 1 87 ? 0.849 -0.902 -9.366 1.00 82.06 87 LEU A C 1
ATOM 705 O O . LEU A 1 87 ? 1.732 -0.985 -10.217 1.00 82.06 87 LEU A O 1
ATOM 709 N N . LEU A 1 88 ? 0.021 -1.908 -9.085 1.00 86.25 88 LEU A N 1
ATOM 710 C CA . LEU A 1 88 ? 0.107 -3.204 -9.746 1.00 86.25 88 LEU A CA 1
ATOM 711 C C . LEU A 1 88 ? -0.124 -3.070 -11.258 1.00 86.25 88 LEU A C 1
ATOM 713 O O . LEU A 1 88 ? 0.671 -3.570 -12.049 1.00 86.25 88 LEU A O 1
ATOM 717 N N . ARG A 1 89 ? -1.154 -2.320 -11.671 1.00 89.00 89 ARG A N 1
ATOM 718 C CA . ARG A 1 89 ? -1.443 -2.044 -13.087 1.00 89.00 89 ARG A CA 1
ATOM 719 C C . ARG A 1 89 ? -0.279 -1.344 -13.790 1.00 89.00 89 ARG A C 1
ATOM 721 O O . ARG A 1 89 ? 0.027 -1.681 -14.929 1.00 89.00 89 ARG A O 1
ATOM 728 N N . LEU A 1 90 ? 0.384 -0.399 -13.120 1.00 88.38 90 LEU A N 1
ATOM 729 C CA . LEU A 1 90 ? 1.583 0.249 -13.656 1.00 88.38 90 LEU A CA 1
ATOM 730 C C . LEU A 1 90 ? 2.697 -0.779 -13.912 1.00 88.38 90 LEU A C 1
ATOM 732 O O . LEU A 1 90 ? 3.266 -0.794 -15.001 1.00 88.38 90 LEU A O 1
ATOM 736 N N . GLY A 1 91 ? 2.959 -1.666 -12.947 1.00 88.31 91 GLY A N 1
ATOM 737 C CA . GLY A 1 91 ? 3.951 -2.737 -13.084 1.00 88.31 91 GLY A CA 1
ATOM 738 C C . GLY A 1 91 ? 3.651 -3.682 -14.251 1.00 88.31 91 GLY A C 1
ATOM 739 O O . GLY A 1 91 ? 4.550 -3.975 -15.040 1.00 88.31 91 GLY A O 1
ATOM 740 N N . TYR A 1 92 ? 2.386 -4.086 -14.409 1.00 88.44 92 TYR A N 1
ATOM 741 C CA . TYR A 1 92 ? 1.933 -4.900 -15.544 1.00 88.44 92 TYR A CA 1
ATOM 742 C C . TYR A 1 92 ? 2.170 -4.210 -16.886 1.00 88.44 92 TYR A C 1
ATOM 744 O O . TYR A 1 92 ? 2.715 -4.825 -17.799 1.00 88.44 92 TYR A O 1
ATOM 752 N N . ASN A 1 93 ? 1.815 -2.929 -17.002 1.00 89.88 93 ASN A N 1
ATOM 753 C CA . ASN A 1 93 ? 2.022 -2.176 -18.237 1.00 89.88 93 ASN A CA 1
ATOM 754 C C . ASN A 1 93 ? 3.512 -2.086 -18.591 1.00 89.88 93 ASN A C 1
ATOM 756 O O . ASN A 1 93 ? 3.891 -2.387 -19.720 1.00 89.88 93 ASN A O 1
ATOM 760 N N . VAL A 1 94 ? 4.366 -1.724 -17.626 1.00 90.50 94 VAL A N 1
ATOM 761 C CA . VAL A 1 94 ? 5.820 -1.626 -17.844 1.00 90.50 94 VAL A CA 1
ATOM 762 C C . VAL A 1 94 ? 6.406 -2.965 -18.291 1.00 90.50 94 VAL A C 1
ATOM 764 O O . VAL A 1 94 ? 7.187 -3.006 -19.240 1.00 90.50 94 VAL A O 1
ATOM 767 N N . PHE A 1 95 ? 5.999 -4.062 -17.651 1.00 88.31 95 PHE A N 1
ATOM 768 C CA . PHE A 1 95 ? 6.464 -5.399 -18.007 1.00 88.31 95 PHE A CA 1
ATOM 769 C C . PHE A 1 95 ? 6.027 -5.808 -19.414 1.00 88.31 95 PHE A C 1
ATOM 771 O O . PHE A 1 95 ? 6.852 -6.240 -20.219 1.00 88.31 95 PHE A O 1
ATOM 778 N N . MET A 1 96 ? 4.738 -5.632 -19.720 1.00 91.88 96 MET A N 1
ATOM 779 C CA . MET A 1 96 ? 4.142 -6.040 -20.989 1.00 91.88 96 MET A CA 1
ATOM 780 C C . MET A 1 96 ? 4.803 -5.320 -22.167 1.00 91.88 96 MET A C 1
ATOM 782 O O . MET A 1 96 ? 5.293 -5.974 -23.086 1.00 91.88 96 MET A O 1
ATOM 786 N N . TYR A 1 97 ? 4.905 -3.988 -22.117 1.00 93.50 97 TYR A N 1
ATOM 787 C CA . TYR A 1 97 ? 5.574 -3.228 -23.177 1.00 93.50 97 TYR A CA 1
ATOM 788 C C . TYR A 1 97 ? 7.081 -3.502 -23.220 1.00 93.50 97 TYR A C 1
ATOM 790 O O . TYR A 1 97 ? 7.657 -3.642 -24.299 1.00 93.50 97 TYR A O 1
ATOM 798 N N . GLY A 1 98 ? 7.728 -3.625 -22.059 1.00 90.75 98 GLY A N 1
ATOM 799 C CA . GLY A 1 98 ? 9.168 -3.840 -21.978 1.00 90.75 98 GLY A CA 1
ATOM 800 C C . GLY A 1 98 ? 9.622 -5.188 -22.547 1.00 90.75 98 GLY A C 1
ATOM 801 O O . GLY A 1 98 ? 10.669 -5.249 -23.199 1.00 90.75 98 GLY A O 1
ATOM 802 N N . ILE A 1 99 ? 8.840 -6.259 -22.366 1.00 91.38 99 ILE A N 1
ATOM 803 C CA . ILE A 1 99 ? 9.123 -7.560 -22.989 1.00 91.38 99 ILE A CA 1
ATOM 804 C C . ILE A 1 99 ? 8.983 -7.478 -24.503 1.00 91.38 99 ILE A C 1
ATOM 806 O O . ILE A 1 99 ? 9.897 -7.903 -25.207 1.00 91.38 99 ILE A O 1
ATOM 810 N N . VAL A 1 100 ? 7.890 -6.898 -25.008 1.00 94.25 100 VAL A N 1
ATOM 811 C CA . VAL A 1 100 ? 7.662 -6.771 -26.456 1.00 94.25 100 VAL A CA 1
ATOM 812 C C . VAL A 1 100 ? 8.819 -6.014 -27.114 1.00 94.25 100 VAL A C 1
ATOM 814 O O . VAL A 1 100 ? 9.409 -6.507 -28.073 1.00 94.25 100 VAL A O 1
ATOM 817 N N . VAL A 1 101 ? 9.222 -4.870 -26.549 1.00 94.75 101 VAL A N 1
ATOM 818 C CA . VAL A 1 101 ? 10.366 -4.086 -27.051 1.00 94.75 101 VAL A CA 1
ATOM 819 C C . VAL A 1 101 ? 11.674 -4.877 -26.968 1.00 94.75 101 VAL A C 1
ATOM 821 O O . VAL A 1 101 ? 12.471 -4.835 -27.901 1.00 94.75 101 VAL A O 1
ATOM 824 N N . SER A 1 102 ? 11.901 -5.625 -25.885 1.00 92.69 102 SER A N 1
ATOM 825 C CA . SER A 1 102 ? 13.116 -6.437 -25.728 1.00 92.69 102 SER A CA 1
ATOM 826 C C . SER A 1 102 ? 13.218 -7.544 -26.777 1.00 92.69 102 SER A C 1
ATOM 828 O O . SER A 1 102 ? 14.295 -7.754 -27.332 1.00 92.69 102 SER A O 1
ATOM 830 N N . VAL A 1 103 ? 12.109 -8.231 -27.063 1.00 93.06 103 VAL A N 1
ATOM 831 C CA . VAL A 1 103 ? 12.049 -9.301 -28.069 1.00 93.06 103 VAL A CA 1
ATOM 832 C C . VAL A 1 103 ? 12.250 -8.736 -29.474 1.00 93.06 103 VAL A C 1
ATOM 834 O O . VAL A 1 103 ? 13.047 -9.276 -30.239 1.00 93.06 103 VAL A O 1
ATOM 837 N N . LEU A 1 104 ? 11.591 -7.622 -29.806 1.00 94.44 104 LEU A N 1
ATOM 838 C CA . LEU A 1 104 ? 11.757 -6.961 -31.104 1.00 94.44 104 LEU A CA 1
ATOM 839 C C . LEU A 1 104 ? 13.191 -6.462 -31.311 1.00 94.44 104 LEU A C 1
ATOM 841 O O . LEU A 1 104 ? 13.775 -6.708 -32.362 1.00 94.44 104 LEU A O 1
ATOM 845 N N . ALA A 1 105 ? 13.785 -5.820 -30.301 1.00 92.31 105 ALA A N 1
ATOM 846 C CA . ALA A 1 105 ? 15.170 -5.359 -30.363 1.00 92.31 105 ALA A CA 1
ATOM 847 C C . ALA A 1 105 ? 16.152 -6.522 -30.566 1.00 92.31 105 ALA A C 1
ATOM 849 O O . ALA A 1 105 ? 17.085 -6.403 -31.358 1.00 92.31 105 ALA A O 1
ATOM 850 N N . PHE A 1 106 ? 15.922 -7.656 -29.894 1.00 91.94 106 PHE A N 1
ATOM 851 C CA . PHE A 1 106 ? 16.718 -8.864 -30.095 1.00 91.94 106 PHE A CA 1
ATOM 852 C C . PHE A 1 106 ? 16.573 -9.417 -31.518 1.00 91.94 106 PHE A C 1
ATOM 854 O O . PHE A 1 106 ? 17.585 -9.716 -32.140 1.00 91.94 106 PHE A O 1
ATOM 861 N N . MET A 1 107 ? 15.351 -9.498 -32.063 1.00 94.06 107 MET A N 1
ATOM 862 C CA . MET A 1 107 ? 15.143 -9.944 -33.448 1.00 94.06 107 MET A CA 1
ATOM 863 C C . MET A 1 107 ? 15.832 -9.029 -34.463 1.00 94.06 107 MET A C 1
ATOM 865 O O . MET A 1 107 ? 16.504 -9.522 -35.363 1.00 94.06 107 MET A O 1
ATOM 869 N N . ILE A 1 108 ? 15.709 -7.708 -34.308 1.00 94.44 108 ILE A N 1
ATOM 870 C CA . ILE A 1 108 ? 16.364 -6.739 -35.198 1.00 94.44 108 ILE A CA 1
ATOM 871 C C . ILE A 1 108 ? 17.884 -6.899 -35.120 1.00 94.44 108 ILE A C 1
ATOM 873 O O . ILE A 1 108 ? 18.534 -7.017 -36.155 1.00 94.44 108 ILE A O 1
ATOM 877 N N . ALA A 1 109 ? 18.450 -6.963 -33.911 1.00 93.00 109 ALA A N 1
ATOM 878 C CA . ALA A 1 109 ? 19.883 -7.170 -33.727 1.00 93.00 109 ALA A CA 1
ATOM 879 C C . ALA A 1 109 ? 20.349 -8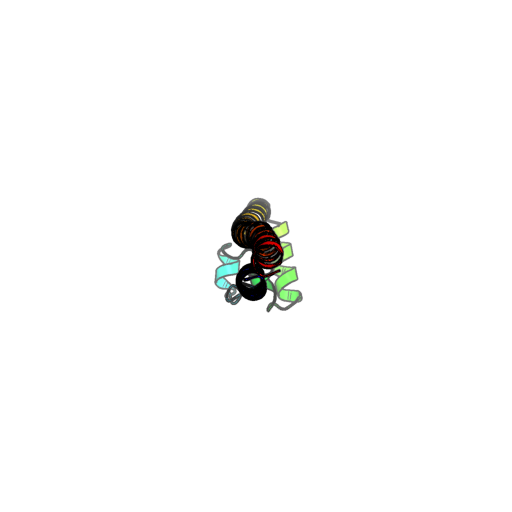.498 -34.341 1.00 93.00 109 ALA A C 1
ATOM 881 O O . ALA A 1 109 ? 21.358 -8.517 -35.032 1.00 93.00 109 ALA A O 1
ATOM 882 N N . ALA A 1 110 ? 19.594 -9.583 -34.162 1.00 92.25 110 ALA A N 1
ATOM 883 C CA . ALA A 1 110 ? 19.922 -10.894 -34.716 1.00 92.25 110 ALA A CA 1
ATOM 884 C C . ALA A 1 110 ? 19.830 -10.961 -36.250 1.00 92.25 110 ALA A C 1
ATOM 886 O O . ALA A 1 110 ? 20.473 -11.816 -36.847 1.00 92.25 110 ALA A O 1
ATOM 887 N N . ILE A 1 111 ? 19.031 -10.099 -36.889 1.00 94.19 111 ILE A N 1
ATOM 888 C CA . ILE A 1 111 ? 18.946 -9.998 -38.355 1.00 94.19 111 ILE A CA 1
ATOM 889 C C . ILE A 1 111 ? 20.058 -9.093 -38.907 1.00 94.19 111 ILE A C 1
ATOM 891 O O . ILE A 1 111 ? 20.641 -9.423 -39.934 1.00 94.19 111 ILE A O 1
ATOM 895 N N . PHE A 1 112 ? 20.358 -7.971 -38.241 1.00 91.38 112 PHE A N 1
ATOM 896 C CA . PHE A 1 112 ? 21.360 -6.992 -38.691 1.00 91.38 112 PHE A CA 1
ATOM 897 C C . PHE A 1 112 ? 22.812 -7.369 -38.364 1.00 91.38 112 PHE A C 1
ATOM 899 O O . PHE A 1 112 ? 23.701 -7.026 -39.134 1.00 91.38 112 PHE A O 1
ATOM 906 N N . PHE A 1 113 ? 23.064 -8.038 -37.234 1.00 80.94 113 PHE A N 1
ATOM 907 C CA . PHE A 1 113 ? 24.389 -8.537 -36.824 1.00 80.94 113 PHE A CA 1
ATOM 908 C C . PHE A 1 113 ? 24.580 -10.025 -37.158 1.00 80.94 113 PHE A C 1
ATOM 910 O O . PHE A 1 113 ? 25.381 -10.709 -36.519 1.00 80.94 113 PHE A O 1
ATOM 917 N N . LYS A 1 114 ? 23.813 -10.524 -38.131 1.00 53.56 114 LYS A N 1
ATOM 918 C CA . LYS A 1 114 ? 24.026 -11.844 -38.717 1.00 53.56 114 LYS A CA 1
ATOM 919 C C . LYS A 1 114 ? 25.209 -11.837 -39.675 1.00 53.56 114 LYS A C 1
ATOM 921 O O . LYS A 1 114 ? 25.355 -10.837 -40.409 1.00 53.56 114 LYS A O 1
#